Protein AF-A0A621ZRD6-F1 (afdb_monomer_lite)

Foldseek 3Di:
DWDWDDDPPDIDTDDDPDDDDDFDWDQDPVRDIDGDPPDPPDDPPDDDDDDDDDDPCCPPVDQDPVNVVVVVVVVVVVVVVVVVVVVVD

Radius of gyration: 36.07 Å; chains: 1; bounding box: 88×28×84 Å

Structure (mmCIF, N/CA/C/O backbone):
data_AF-A0A621ZRD6-F1
#
_entry.id   AF-A0A621ZRD6-F1
#
loop_
_atom_site.group_PDB
_atom_site.id
_atom_site.type_symbol
_atom_site.label_atom_id
_atom_site.label_alt_id
_atom_site.label_comp_id
_atom_site.label_asym_id
_atom_site.label_entity_id
_atom_site.label_seq_id
_atom_site.pdbx_PDB_ins_code
_atom_site.Cartn_x
_atom_site.Cartn_y
_atom_site.Cartn_z
_atom_site.occupancy
_atom_site.B_iso_or_equiv
_atom_sit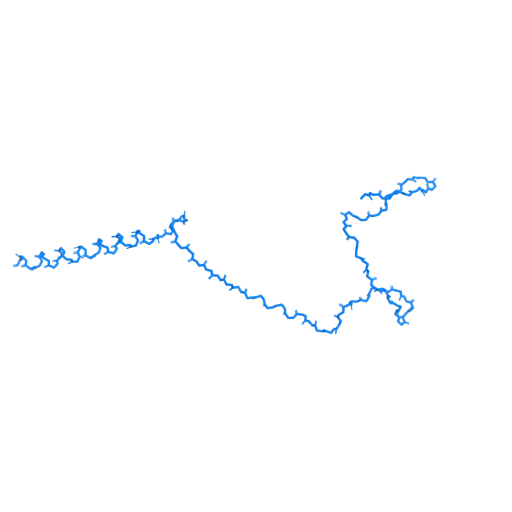e.auth_seq_id
_atom_site.auth_comp_id
_atom_site.auth_asym_id
_atom_site.au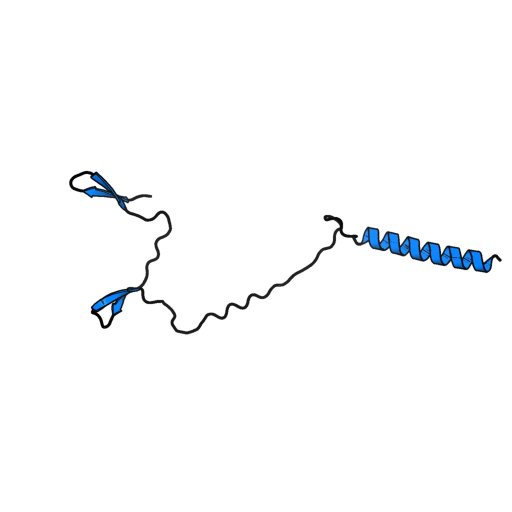th_atom_id
_atom_site.pdbx_PDB_model_num
ATOM 1 N N . ARG A 1 1 ? 27.082 0.042 -5.577 1.00 65.38 1 ARG A N 1
ATOM 2 C CA . ARG A 1 1 ? 28.515 0.431 -5.521 1.00 65.38 1 ARG A CA 1
ATOM 3 C C . ARG A 1 1 ? 28.756 1.341 -6.727 1.00 65.38 1 ARG A C 1
ATOM 5 O O . ARG A 1 1 ? 28.580 0.829 -7.821 1.00 65.38 1 ARG A O 1
ATOM 12 N N . PRO A 1 2 ? 29.007 2.651 -6.558 1.00 70.31 2 PRO A N 1
ATOM 13 C CA . PRO A 1 2 ? 29.071 3.598 -7.679 1.00 70.31 2 PRO A CA 1
ATOM 14 C C . PRO A 1 2 ? 30.276 3.326 -8.591 1.00 70.31 2 PRO A C 1
ATOM 16 O O . PRO A 1 2 ? 31.354 2.987 -8.094 1.00 70.31 2 PRO A O 1
ATOM 19 N N . THR A 1 3 ? 30.093 3.477 -9.905 1.00 81.44 3 THR A N 1
ATOM 20 C CA . THR A 1 3 ? 31.150 3.292 -10.912 1.00 81.44 3 THR A CA 1
ATOM 21 C C . THR A 1 3 ? 31.674 4.657 -11.334 1.00 81.44 3 THR A C 1
ATOM 23 O O . THR A 1 3 ? 30.911 5.476 -11.823 1.00 81.44 3 THR A O 1
ATOM 26 N N . PHE A 1 4 ? 32.962 4.939 -11.160 1.00 81.81 4 PHE A N 1
ATOM 27 C CA . PHE A 1 4 ? 33.534 6.235 -11.542 1.00 81.81 4 PHE A CA 1
ATOM 28 C C . PHE A 1 4 ? 34.162 6.173 -12.937 1.00 81.81 4 PHE A C 1
ATOM 30 O O . PHE A 1 4 ? 34.785 5.171 -13.286 1.00 81.81 4 PHE A O 1
ATOM 37 N N . PHE A 1 5 ? 34.056 7.252 -13.713 1.00 83.25 5 PHE A N 1
ATOM 38 C CA . PHE A 1 5 ? 34.776 7.412 -14.980 1.00 83.25 5 PHE A CA 1
ATOM 39 C C . PHE A 1 5 ? 35.453 8.784 -15.060 1.00 83.25 5 PHE A C 1
ATOM 41 O O . PHE A 1 5 ? 34.938 9.777 -14.548 1.00 83.25 5 PHE A O 1
ATOM 48 N N . ALA A 1 6 ? 36.624 8.838 -15.693 1.00 83.56 6 ALA A N 1
ATOM 49 C CA . ALA A 1 6 ? 37.403 10.063 -15.852 1.00 83.56 6 ALA A CA 1
ATOM 50 C C . ALA A 1 6 ? 37.110 10.742 -17.199 1.00 83.56 6 ALA A C 1
ATOM 52 O O . ALA A 1 6 ? 36.909 10.072 -18.212 1.00 83.56 6 ALA A O 1
ATOM 53 N N . PHE A 1 7 ? 37.135 12.072 -17.224 1.00 83.06 7 PHE A N 1
ATOM 54 C CA . PHE A 1 7 ? 37.099 12.879 -18.444 1.00 83.06 7 PHE A CA 1
ATOM 55 C C . PHE A 1 7 ? 38.061 14.069 -18.323 1.00 83.06 7 PHE A C 1
ATOM 57 O O . PHE A 1 7 ? 38.620 14.326 -17.259 1.00 83.06 7 PHE A O 1
ATOM 64 N N . ALA A 1 8 ? 38.270 14.802 -19.424 1.00 82.62 8 ALA A N 1
ATOM 65 C CA . ALA A 1 8 ? 39.366 15.768 -19.595 1.00 82.62 8 ALA A CA 1
ATOM 66 C C . ALA A 1 8 ? 39.522 16.827 -18.479 1.00 82.62 8 ALA A C 1
ATOM 68 O O . ALA A 1 8 ? 40.598 17.406 -18.347 1.00 82.62 8 ALA A O 1
ATOM 69 N N . LYS A 1 9 ? 38.473 17.093 -17.687 1.00 78.69 9 LYS A N 1
ATOM 70 C CA . LYS A 1 9 ? 38.496 18.008 -16.534 1.00 78.69 9 LYS A CA 1
ATOM 71 C C . LYS A 1 9 ? 37.633 17.520 -15.359 1.00 78.69 9 LYS A C 1
ATOM 73 O O . LYS A 1 9 ? 36.916 18.319 -14.762 1.00 78.69 9 LYS A O 1
ATOM 78 N N . GLY A 1 10 ? 37.652 16.228 -15.030 1.00 79.62 10 GLY A N 1
ATOM 79 C CA . GLY A 1 10 ? 36.955 15.747 -13.832 1.00 79.62 10 GLY A CA 1
ATOM 80 C C . GLY A 1 10 ? 36.667 14.252 -13.803 1.00 79.62 10 GLY A C 1
ATOM 81 O O . GLY A 1 10 ? 37.059 13.501 -14.696 1.00 79.62 10 GLY A O 1
ATOM 82 N N . ALA A 1 11 ? 35.966 13.832 -12.752 1.00 86.12 11 ALA A N 1
ATOM 83 C CA . ALA A 1 11 ? 35.469 12.474 -12.582 1.00 86.12 11 ALA A CA 1
ATOM 84 C C . ALA A 1 11 ? 33.941 12.502 -12.463 1.00 86.12 11 ALA A C 1
ATOM 86 O O . ALA A 1 11 ? 33.386 13.305 -11.713 1.00 86.12 11 ALA A O 1
ATOM 87 N N . GLY A 1 12 ? 33.271 11.646 -13.230 1.00 78.81 12 GLY A N 1
ATOM 88 C CA . GLY A 1 12 ? 31.830 11.433 -13.183 1.00 78.81 12 GLY A CA 1
ATOM 89 C C . GLY A 1 12 ? 31.501 10.148 -12.433 1.00 78.81 12 GLY A C 1
ATOM 90 O O . GLY A 1 12 ? 32.300 9.210 -12.405 1.00 78.81 12 GLY A O 1
ATOM 91 N N . VAL A 1 13 ? 30.317 10.104 -11.830 1.00 80.69 13 VAL A N 1
ATOM 92 C CA . VAL A 1 13 ? 29.734 8.879 -11.274 1.00 80.69 13 VAL A CA 1
ATOM 93 C C . VAL A 1 13 ? 28.733 8.337 -12.287 1.00 80.69 13 VAL A C 1
ATOM 95 O O . VAL A 1 13 ? 27.886 9.077 -12.777 1.00 80.69 13 VAL A O 1
ATOM 98 N N . MET A 1 14 ? 28.846 7.055 -12.605 1.00 74.69 14 MET A N 1
ATOM 99 C CA . MET A 1 14 ? 27.926 6.286 -13.429 1.00 74.69 14 MET A CA 1
ATOM 100 C C . MET A 1 14 ? 27.166 5.301 -12.536 1.00 74.69 14 MET A C 1
ATOM 102 O O . MET A 1 14 ? 27.757 4.628 -11.680 1.00 74.69 14 MET A O 1
ATOM 106 N N . GLY A 1 15 ? 25.852 5.263 -12.739 1.00 73.56 15 GLY A N 1
ATOM 107 C CA . GLY A 1 15 ? 24.898 4.456 -11.985 1.00 73.56 15 GLY A CA 1
ATOM 108 C C . GLY A 1 15 ? 23.847 5.322 -11.295 1.00 73.56 15 GLY A C 1
ATOM 109 O O . GLY A 1 15 ? 24.173 6.289 -10.602 1.00 73.56 15 GLY A O 1
ATOM 110 N N . GLU A 1 16 ? 22.583 4.969 -11.495 1.00 69.06 16 GLU A N 1
ATOM 111 C CA . GLU A 1 16 ? 21.446 5.565 -10.791 1.00 69.06 16 GLU A CA 1
ATOM 112 C C . GLU A 1 16 ? 21.353 4.970 -9.375 1.00 69.06 16 GLU A C 1
ATOM 114 O O . GLU A 1 16 ? 21.878 3.892 -9.097 1.00 69.06 16 GLU A O 1
ATOM 119 N N . ALA A 1 17 ? 20.714 5.668 -8.434 1.00 64.50 17 ALA A N 1
ATOM 120 C CA . ALA A 1 17 ? 20.721 5.305 -7.011 1.00 64.50 17 ALA A CA 1
ATOM 121 C C . ALA A 1 17 ? 19.865 4.060 -6.642 1.00 64.50 17 ALA A C 1
ATOM 123 O O . ALA A 1 17 ? 19.414 3.954 -5.501 1.00 64.50 17 ALA A O 1
ATOM 124 N N . GLY A 1 18 ? 19.626 3.117 -7.564 1.00 72.38 18 GLY A N 1
ATOM 125 C CA . GLY A 1 18 ? 18.743 1.963 -7.354 1.00 72.38 18 GLY A CA 1
ATOM 126 C C . GLY A 1 18 ? 18.904 0.829 -8.382 1.00 72.38 18 GLY A C 1
ATOM 127 O O . GLY A 1 18 ? 19.780 0.898 -9.241 1.00 72.38 18 GLY A O 1
ATOM 128 N N . PRO A 1 19 ? 18.095 -0.245 -8.278 1.00 73.44 19 PRO A N 1
ATOM 129 C CA . PRO A 1 19 ? 18.119 -1.364 -9.221 1.00 73.44 19 PRO A CA 1
ATOM 130 C C . PRO A 1 19 ? 17.794 -0.925 -10.657 1.00 73.44 19 PRO A C 1
ATOM 132 O O . PRO A 1 19 ? 16.736 -0.356 -10.911 1.00 73.44 19 PRO A O 1
ATOM 135 N N . GLU A 1 20 ? 18.690 -1.221 -11.596 1.00 74.06 20 GLU A N 1
ATOM 136 C CA . GLU A 1 20 ? 18.519 -0.924 -13.021 1.00 74.06 20 GLU A CA 1
ATOM 137 C C . GLU A 1 20 ? 17.736 -2.055 -13.708 1.00 74.06 20 GLU A C 1
ATOM 139 O O . GLU A 1 20 ? 18.068 -3.236 -13.569 1.00 74.06 20 GLU A O 1
ATOM 144 N N . ALA A 1 21 ? 16.688 -1.714 -14.461 1.00 74.94 21 ALA A N 1
ATOM 145 C CA . ALA A 1 21 ? 15.935 -2.690 -15.245 1.00 74.94 21 ALA A CA 1
ATOM 146 C C . ALA A 1 21 ? 16.581 -2.903 -16.627 1.00 74.94 21 ALA A C 1
ATOM 148 O O . ALA A 1 21 ? 16.836 -1.944 -17.353 1.00 74.94 21 ALA A O 1
ATOM 149 N N . ILE A 1 22 ? 16.777 -4.163 -17.034 1.00 82.19 22 ILE A N 1
ATOM 150 C CA . ILE A 1 22 ? 17.141 -4.512 -18.416 1.00 82.19 22 ILE A CA 1
ATOM 151 C C . ILE A 1 22 ? 15.850 -4.593 -19.235 1.00 82.19 22 ILE A C 1
ATOM 153 O O . ILE A 1 22 ? 15.068 -5.530 -19.082 1.00 82.19 22 ILE A O 1
ATOM 157 N N . LEU A 1 23 ? 15.621 -3.605 -20.100 1.00 84.19 23 LEU A N 1
ATOM 158 C CA . LEU A 1 23 ? 14.412 -3.507 -20.919 1.00 84.19 23 LEU A CA 1
ATOM 159 C C . LEU A 1 23 ? 14.715 -3.840 -22.392 1.00 84.19 23 LEU A C 1
ATOM 161 O O . LEU A 1 23 ? 15.723 -3.367 -22.925 1.00 84.19 23 LEU A O 1
ATOM 165 N N . PRO A 1 24 ? 13.862 -4.620 -23.086 1.00 83.88 24 PRO A N 1
ATOM 166 C CA . PRO A 1 24 ? 14.063 -4.919 -24.499 1.00 83.88 24 PRO A CA 1
ATOM 167 C C . PRO A 1 24 ? 13.848 -3.666 -25.362 1.00 83.88 24 PRO A C 1
ATOM 169 O O . PRO A 1 24 ? 12.787 -3.034 -25.326 1.00 83.88 24 PRO A O 1
ATOM 172 N N . LEU A 1 25 ? 14.851 -3.328 -26.177 1.00 87.62 25 LEU A N 1
ATOM 173 C CA . LEU A 1 25 ? 14.768 -2.254 -27.167 1.00 87.62 25 LEU A CA 1
ATOM 174 C C . LEU A 1 25 ? 14.389 -2.806 -28.541 1.00 87.62 25 LEU A C 1
ATOM 176 O O . LEU A 1 25 ? 14.883 -3.851 -28.968 1.00 87.62 25 LEU A O 1
ATOM 180 N N . ARG A 1 26 ? 13.563 -2.061 -29.277 1.00 88.19 26 ARG A N 1
ATOM 181 C CA . ARG A 1 26 ? 13.250 -2.338 -30.685 1.00 88.19 26 ARG A CA 1
ATOM 182 C C . ARG A 1 26 ? 13.396 -1.075 -31.519 1.00 88.19 26 ARG A C 1
ATOM 184 O O . ARG A 1 26 ? 13.145 0.031 -31.045 1.00 88.19 26 ARG A O 1
ATOM 191 N N . ARG A 1 27 ? 13.793 -1.250 -32.780 1.00 92.25 27 ARG A N 1
ATOM 192 C CA . ARG A 1 27 ? 13.820 -0.172 -33.770 1.00 92.25 27 ARG A CA 1
ATOM 193 C C . ARG A 1 27 ? 12.411 0.105 -34.299 1.00 92.25 27 ARG A C 1
ATOM 195 O O . ARG A 1 27 ? 11.742 -0.822 -34.757 1.00 92.25 27 ARG A O 1
ATOM 202 N N . GLY A 1 28 ? 11.980 1.361 -34.224 1.00 88.56 28 GLY A N 1
ATOM 203 C CA . GLY A 1 28 ? 10.729 1.854 -34.795 1.00 88.56 28 GLY A CA 1
ATOM 204 C C . GLY A 1 28 ? 10.814 2.087 -36.306 1.00 88.56 28 GLY A C 1
ATOM 205 O O . GLY A 1 28 ? 11.890 2.034 -36.904 1.00 88.56 28 GLY A O 1
ATOM 206 N N . ALA A 1 29 ? 9.665 2.366 -36.928 1.00 90.12 29 ALA A N 1
ATOM 207 C CA . ALA A 1 29 ? 9.577 2.701 -38.355 1.00 90.12 29 ALA A CA 1
ATOM 208 C C . ALA A 1 29 ? 10.290 4.022 -38.706 1.00 90.12 29 ALA A C 1
ATOM 210 O O . ALA A 1 29 ? 10.697 4.225 -39.844 1.00 90.12 29 ALA A O 1
ATOM 211 N N . ASP A 1 30 ? 10.489 4.891 -37.715 1.00 91.69 30 ASP A N 1
ATOM 212 C CA . ASP A 1 30 ? 11.278 6.122 -37.795 1.00 91.69 30 ASP A CA 1
ATOM 213 C C . ASP A 1 30 ? 12.794 5.883 -37.624 1.00 91.69 30 ASP A C 1
ATOM 215 O O . ASP A 1 30 ? 13.580 6.829 -37.574 1.00 91.69 30 ASP A O 1
ATOM 219 N N . GLY A 1 31 ? 13.219 4.621 -37.504 1.00 93.19 31 GLY A N 1
ATOM 220 C CA . GLY A 1 31 ? 14.617 4.226 -37.368 1.00 93.19 31 GLY A CA 1
ATOM 221 C C . GLY A 1 31 ? 15.197 4.393 -35.963 1.00 93.19 31 GLY A C 1
ATOM 222 O O . GLY A 1 31 ? 16.351 4.006 -35.751 1.00 93.19 31 GLY A O 1
ATOM 223 N N . LYS A 1 32 ? 14.438 4.904 -34.988 1.00 93.38 32 LYS A N 1
ATOM 224 C CA . LYS A 1 32 ? 14.920 5.124 -33.615 1.00 93.38 32 LYS A CA 1
ATOM 225 C C . LYS A 1 32 ? 14.751 3.877 -32.753 1.00 93.38 32 LYS A C 1
ATOM 227 O O . LYS A 1 32 ? 13.884 3.047 -33.007 1.00 93.38 32 LYS A O 1
ATOM 232 N N . LEU A 1 33 ? 15.604 3.725 -31.742 1.00 90.75 33 LEU A N 1
ATOM 233 C CA . LEU A 1 33 ? 15.462 2.677 -30.729 1.00 90.75 33 LEU A CA 1
ATOM 234 C C . LEU A 1 33 ? 14.568 3.185 -29.596 1.00 90.75 33 LEU A C 1
ATOM 236 O O . LEU A 1 33 ? 14.786 4.285 -29.093 1.00 90.75 33 LEU A O 1
ATOM 240 N N . GLY A 1 34 ? 13.597 2.375 -29.184 1.00 88.62 34 GLY A N 1
ATOM 241 C CA . GLY A 1 34 ? 12.742 2.645 -28.030 1.00 88.62 34 GLY A CA 1
ATOM 242 C C . GLY A 1 34 ? 12.488 1.381 -27.216 1.00 88.62 34 GLY A C 1
ATOM 243 O O . GLY A 1 34 ? 12.640 0.266 -27.723 1.00 88.62 34 GLY A O 1
ATOM 244 N N . VAL A 1 35 ? 12.113 1.558 -25.949 1.00 85.44 35 VAL A N 1
ATOM 245 C CA . VAL A 1 35 ? 11.666 0.463 -25.081 1.00 85.44 35 VAL A CA 1
ATOM 246 C C . VAL A 1 35 ? 10.323 -0.042 -25.587 1.00 85.44 35 VAL A C 1
ATOM 248 O O . VAL A 1 35 ? 9.385 0.737 -25.760 1.00 85.44 35 VAL A O 1
ATOM 251 N N . VAL A 1 36 ? 10.218 -1.349 -25.812 1.00 73.38 36 VAL A N 1
ATOM 252 C CA . VAL A 1 36 ? 8.924 -1.975 -26.090 1.00 73.38 36 VAL A CA 1
ATOM 253 C C . VAL A 1 36 ? 8.278 -2.317 -24.759 1.00 73.38 36 VAL A C 1
ATOM 255 O O . VAL A 1 36 ? 8.868 -3.033 -23.953 1.00 73.38 36 VAL A O 1
ATOM 258 N N . ALA A 1 37 ? 7.056 -1.836 -24.533 1.00 71.75 37 ALA A N 1
ATOM 259 C CA . ALA A 1 37 ? 6.246 -2.326 -23.429 1.00 71.75 37 ALA A CA 1
ATOM 260 C C . ALA A 1 37 ? 6.007 -3.829 -23.637 1.00 71.75 37 ALA A C 1
ATOM 262 O O . ALA A 1 37 ? 5.326 -4.241 -24.580 1.00 71.75 37 ALA A O 1
ATOM 263 N N . ALA A 1 38 ? 6.605 -4.659 -22.784 1.00 64.25 38 ALA A N 1
ATOM 264 C CA . ALA A 1 38 ? 6.286 -6.074 -22.728 1.00 64.25 38 ALA A CA 1
ATOM 265 C C . ALA A 1 38 ? 4.847 -6.200 -22.207 1.00 64.25 38 ALA A C 1
ATOM 267 O O . ALA A 1 38 ? 4.600 -6.043 -21.017 1.00 64.25 38 ALA A O 1
ATOM 268 N N . GLY A 1 39 ? 3.900 -6.416 -23.121 1.00 62.66 39 GLY A N 1
ATOM 269 C CA . GLY A 1 39 ? 2.489 -6.609 -22.792 1.00 62.66 39 GLY A CA 1
ATOM 270 C C . GLY A 1 39 ? 1.568 -5.531 -23.355 1.00 62.66 39 GLY A C 1
ATOM 271 O O . GLY A 1 39 ? 0.971 -4.771 -22.608 1.00 62.66 39 GLY A O 1
ATOM 272 N N . SER A 1 40 ? 1.366 -5.509 -24.676 1.00 57.69 40 SER A N 1
ATOM 273 C CA . SER A 1 40 ? 0.139 -4.931 -25.255 1.00 57.69 40 SER A CA 1
ATOM 274 C C . SER A 1 40 ? -0.989 -5.971 -25.371 1.00 57.69 40 SER A C 1
ATOM 276 O O . SER A 1 40 ? -1.920 -5.794 -26.150 1.00 57.69 40 SER A O 1
ATOM 278 N N . GLY A 1 41 ? -0.889 -7.088 -24.646 1.00 57.53 41 GLY A N 1
ATOM 279 C CA . GLY A 1 41 ? -1.863 -8.176 -24.645 1.00 57.53 41 GLY A CA 1
ATOM 280 C C . GLY A 1 41 ? -2.516 -8.324 -23.279 1.00 57.53 41 GLY A C 1
ATOM 281 O O . GLY A 1 41 ? -2.154 -9.219 -22.527 1.00 57.53 41 GLY A O 1
ATOM 282 N N . GLY A 1 42 ? -3.469 -7.443 -22.980 1.00 57.78 42 GLY A N 1
ATOM 283 C CA . GLY A 1 42 ? -4.340 -7.550 -21.813 1.00 57.78 42 GLY A CA 1
ATOM 284 C C . GLY A 1 42 ? -3.980 -6.573 -20.703 1.00 57.78 42 GLY A C 1
ATOM 285 O O . GLY A 1 42 ? -2.952 -6.707 -20.045 1.00 57.78 42 GLY A O 1
ATOM 286 N N . MET A 1 43 ? -4.874 -5.615 -20.452 1.00 57.84 43 MET A N 1
ATOM 287 C CA . MET A 1 43 ? -4.959 -4.987 -19.137 1.00 57.84 43 MET A CA 1
ATOM 288 C C . MET A 1 43 ? -5.071 -6.119 -18.114 1.00 57.84 43 MET A C 1
ATOM 290 O O . MET A 1 43 ? -6.063 -6.848 -18.114 1.00 57.84 43 MET A O 1
ATOM 294 N N . ALA A 1 44 ? -4.051 -6.295 -17.274 1.00 66.44 44 ALA A N 1
ATOM 295 C CA . ALA A 1 44 ? -4.183 -7.132 -16.095 1.00 66.44 44 ALA A CA 1
ATOM 296 C C . ALA A 1 44 ? -5.293 -6.504 -15.247 1.00 66.44 44 ALA A C 1
ATOM 298 O O . ALA A 1 44 ? -5.113 -5.435 -14.665 1.00 66.44 44 ALA A O 1
ATOM 299 N N . MET A 1 45 ? -6.473 -7.123 -15.265 1.00 71.50 45 MET A N 1
ATOM 300 C CA . MET A 1 45 ? -7.605 -6.703 -14.452 1.00 71.50 45 MET A CA 1
ATOM 301 C C . MET A 1 45 ? -7.205 -6.921 -12.995 1.00 71.50 45 MET A C 1
ATOM 303 O O . MET A 1 45 ? -7.206 -8.043 -12.494 1.00 71.50 45 MET A O 1
ATOM 307 N N . PHE A 1 46 ? -6.786 -5.847 -12.335 1.00 79.25 46 PHE A N 1
ATOM 308 C CA . PHE A 1 46 ? -6.480 -5.854 -10.916 1.00 79.25 46 PHE A CA 1
ATOM 309 C C . PHE A 1 46 ? -7.797 -5.761 -10.142 1.00 79.25 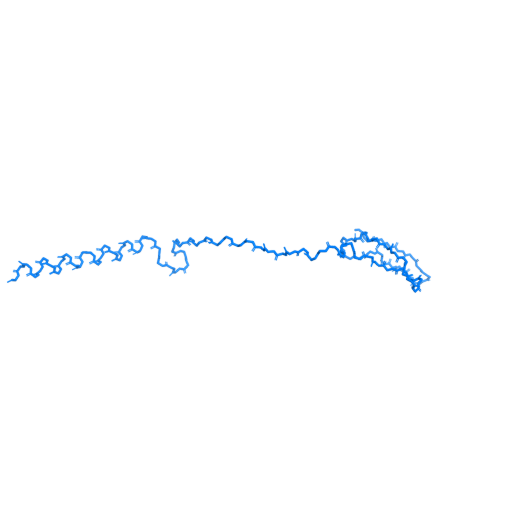46 PHE A C 1
ATOM 311 O O . PHE A 1 46 ? -8.386 -4.688 -10.031 1.00 79.25 46 PHE A O 1
ATOM 318 N N . ALA A 1 47 ? -8.274 -6.905 -9.651 1.00 82.81 47 ALA A N 1
ATOM 319 C CA . ALA A 1 47 ? -9.461 -7.022 -8.810 1.00 82.81 47 ALA A CA 1
ATOM 320 C C . ALA A 1 47 ? -9.051 -7.591 -7.439 1.00 82.81 47 ALA A C 1
ATOM 322 O O . ALA A 1 47 ? -9.096 -8.806 -7.251 1.00 82.81 47 ALA A O 1
ATOM 323 N N . PRO A 1 48 ? -8.571 -6.754 -6.501 1.00 83.62 48 PRO A N 1
ATOM 324 C CA . PRO A 1 48 ? -8.226 -7.217 -5.162 1.00 83.62 48 PRO A CA 1
ATOM 325 C C . PRO A 1 48 ? -9.489 -7.654 -4.407 1.00 83.62 48 PRO A C 1
ATOM 327 O O . PRO A 1 48 ? -10.476 -6.921 -4.355 1.00 83.62 48 PRO A O 1
ATOM 330 N N . GLU A 1 49 ? -9.448 -8.842 -3.805 1.00 87.56 49 GLU A N 1
ATOM 331 C CA . GLU A 1 49 ? -10.448 -9.291 -2.837 1.00 87.56 49 GLU A CA 1
ATOM 332 C C . GLU A 1 49 ? -10.031 -8.807 -1.442 1.00 87.56 49 GLU A C 1
ATOM 334 O O . GLU A 1 49 ? -8.918 -9.080 -0.991 1.00 87.56 49 GLU A O 1
ATOM 339 N N . TYR A 1 50 ? -10.902 -8.050 -0.770 1.00 90.12 50 TYR A N 1
ATOM 340 C CA . TYR A 1 50 ? -10.652 -7.553 0.583 1.00 90.12 50 TYR A CA 1
ATOM 341 C C . TYR 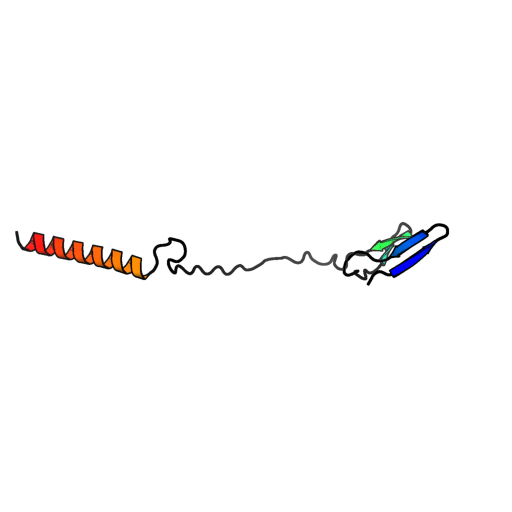A 1 50 ? -11.500 -8.331 1.589 1.00 90.12 50 TYR A C 1
ATOM 343 O O . TYR A 1 50 ? -12.718 -8.157 1.649 1.00 90.12 50 TYR A O 1
ATOM 351 N N . ASN A 1 51 ? -10.858 -9.152 2.419 1.00 91.12 51 ASN A N 1
ATOM 352 C CA . ASN A 1 51 ? -11.509 -9.831 3.538 1.00 91.12 51 ASN A CA 1
ATOM 353 C C . ASN A 1 51 ? -11.319 -8.988 4.809 1.00 91.12 51 ASN A C 1
ATOM 355 O O . ASN A 1 51 ? -10.233 -8.953 5.383 1.00 91.12 51 ASN A O 1
ATOM 359 N N . ILE A 1 52 ? -12.364 -8.267 5.224 1.00 90.69 52 ILE A N 1
ATOM 360 C CA . ILE A 1 52 ? -12.337 -7.428 6.430 1.00 90.69 52 ILE A CA 1
ATOM 361 C C . ILE A 1 52 ? -12.972 -8.204 7.583 1.00 90.69 52 ILE A C 1
ATOM 363 O O . ILE A 1 52 ? -14.161 -8.514 7.543 1.00 90.69 52 ILE A O 1
ATOM 367 N N . GLU A 1 53 ? -12.189 -8.469 8.625 1.00 89.19 53 GLU A N 1
ATOM 368 C CA . GLU A 1 53 ? -12.662 -9.058 9.877 1.00 89.19 53 GLU A CA 1
ATOM 369 C C . GLU A 1 53 ? -12.599 -8.007 10.995 1.00 89.19 53 GLU A C 1
ATOM 371 O O . GLU A 1 53 ? -11.558 -7.388 11.217 1.00 89.19 53 GLU A O 1
ATOM 376 N N . ILE A 1 54 ? -13.719 -7.771 11.686 1.00 84.81 54 ILE A N 1
ATOM 377 C CA . ILE A 1 54 ? -13.805 -6.780 12.768 1.00 84.81 54 ILE A CA 1
ATOM 378 C C . ILE A 1 54 ? -13.814 -7.511 14.107 1.00 84.81 54 ILE A C 1
ATOM 380 O O . ILE A 1 54 ? -14.786 -8.181 14.453 1.00 84.81 54 ILE A O 1
ATOM 384 N N . HIS A 1 55 ? -12.742 -7.337 14.877 1.00 85.94 55 HIS A N 1
ATOM 385 C CA . HIS A 1 55 ? -12.628 -7.833 16.247 1.00 85.94 55 HIS A CA 1
ATOM 386 C C . HIS A 1 55 ? -12.904 -6.674 17.203 1.00 85.94 55 HIS A C 1
ATOM 388 O O . HIS A 1 55 ? -12.152 -5.705 17.237 1.00 85.94 55 HIS A O 1
ATOM 394 N N . ASN A 1 56 ? -14.004 -6.748 17.951 1.00 83.25 56 ASN A N 1
ATOM 395 C CA . ASN A 1 56 ? -14.330 -5.763 18.981 1.00 83.25 56 ASN A CA 1
ATOM 396 C C . ASN A 1 56 ? -13.979 -6.339 20.359 1.00 83.25 56 ASN A C 1
ATOM 398 O O . ASN A 1 56 ? -14.765 -7.078 20.953 1.00 83.25 56 ASN A O 1
ATOM 402 N N . ASP A 1 57 ? -12.787 -6.004 20.845 1.00 85.38 57 ASP A N 1
ATOM 403 C CA . ASP A 1 57 ? -12.210 -6.438 22.123 1.00 85.38 57 ASP A CA 1
ATOM 404 C C . ASP A 1 57 ? -12.267 -5.351 23.217 1.00 85.38 57 ASP A C 1
ATOM 406 O O . ASP A 1 57 ? -11.673 -5.506 24.282 1.00 85.38 57 ASP A O 1
ATOM 410 N N . ALA A 1 58 ? -13.009 -4.265 22.974 1.00 82.69 58 ALA A N 1
ATOM 411 C CA . ALA A 1 58 ? -13.073 -3.052 23.797 1.00 82.69 58 ALA A CA 1
ATOM 412 C C . ALA A 1 58 ? -11.789 -2.208 23.894 1.00 82.69 58 ALA A C 1
ATOM 414 O O . ALA A 1 58 ? -11.784 -1.218 24.631 1.00 82.69 58 ALA A O 1
ATOM 415 N N . GLY A 1 59 ? -10.716 -2.530 23.162 1.00 80.69 59 GLY A N 1
ATOM 416 C CA . GLY A 1 59 ? -9.434 -1.825 23.292 1.00 80.69 59 GLY A CA 1
ATOM 417 C C . GLY A 1 59 ? -9.472 -0.352 22.865 1.00 80.69 59 GLY A C 1
ATOM 418 O O . GLY A 1 59 ? -8.743 0.470 23.415 1.00 80.69 59 GLY A O 1
ATOM 419 N N . ASN A 1 60 ? -10.362 0.007 21.933 1.00 80.62 60 ASN A N 1
ATOM 420 C CA . ASN A 1 60 ? -10.437 1.345 21.329 1.00 80.62 60 ASN A CA 1
ATOM 421 C C . ASN A 1 60 ? -11.735 2.099 21.671 1.00 80.62 60 ASN A C 1
ATOM 423 O O . ASN A 1 60 ? -12.301 2.800 20.833 1.00 80.62 60 ASN A O 1
ATOM 427 N N . GLY A 1 61 ? -12.246 1.935 22.896 1.00 79.25 61 GLY A N 1
ATOM 428 C CA . GLY A 1 61 ? -13.453 2.633 23.364 1.00 79.25 61 GLY A CA 1
ATOM 429 C C . GLY A 1 61 ? -14.768 2.076 22.808 1.00 79.25 61 GLY A C 1
ATOM 430 O O . GLY A 1 61 ? -15.833 2.645 23.044 1.00 79.25 61 GLY A O 1
ATOM 431 N N . GLN A 1 62 ? -14.715 0.954 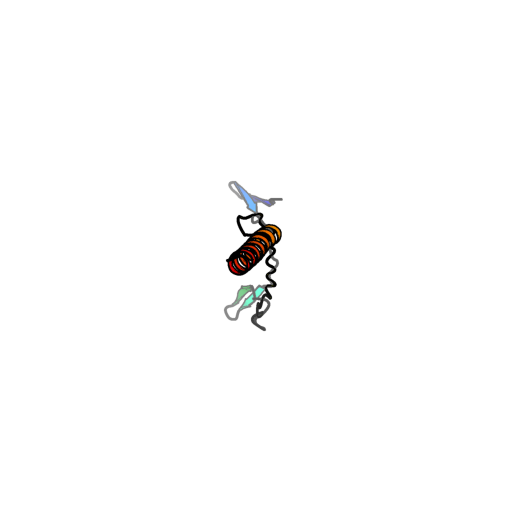22.088 1.00 85.06 62 GLN A N 1
ATOM 432 C CA . GLN A 1 62 ? -15.902 0.195 21.716 1.00 85.06 62 GLN A CA 1
ATOM 433 C C . GLN A 1 62 ? -16.431 -0.589 22.923 1.00 85.06 62 GLN A C 1
ATOM 435 O O . GLN A 1 62 ? -15.679 -1.016 23.797 1.00 85.06 62 GLN A O 1
ATOM 440 N N . ILE A 1 63 ? -17.745 -0.807 22.972 1.00 84.44 63 ILE A N 1
ATOM 441 C CA . ILE A 1 63 ? -18.347 -1.682 23.981 1.00 84.44 63 ILE A CA 1
ATOM 442 C C . ILE A 1 63 ? -17.998 -3.123 23.603 1.00 84.44 63 ILE A C 1
ATOM 444 O O . ILE A 1 63 ? -18.519 -3.6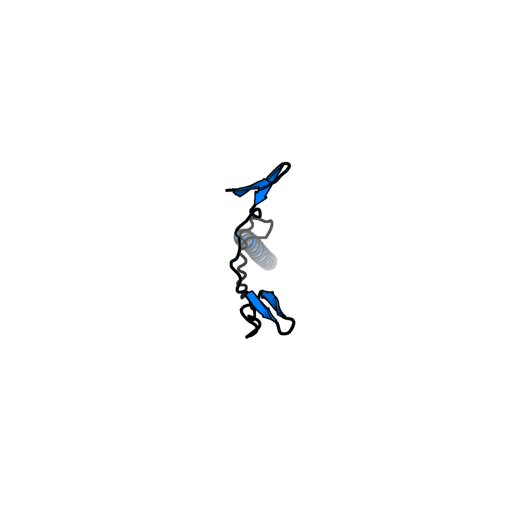47 22.616 1.00 84.44 63 ILE A O 1
ATOM 448 N N . GLY A 1 64 ? -17.110 -3.746 24.377 1.00 87.88 64 GLY A N 1
ATOM 449 C CA . GLY A 1 64 ? -16.761 -5.152 24.193 1.00 87.88 64 GLY A CA 1
ATOM 450 C C . GLY A 1 64 ? -17.819 -6.125 24.718 1.00 87.88 64 GLY A C 1
ATOM 451 O O . GLY A 1 64 ? -18.782 -5.727 25.387 1.00 87.88 64 GLY A O 1
ATOM 452 N N . PRO A 1 65 ? -17.623 -7.431 24.471 1.00 85.94 65 PRO A N 1
ATOM 453 C CA . PRO A 1 65 ? -18.608 -8.469 24.768 1.00 85.94 65 PRO A CA 1
ATOM 454 C C . PRO A 1 65 ? -19.011 -8.539 26.246 1.00 85.94 65 PRO A C 1
ATOM 456 O O . PRO A 1 65 ? -20.182 -8.742 26.562 1.00 85.94 65 PRO A O 1
ATOM 459 N N . GLN A 1 66 ? -18.067 -8.335 27.167 1.00 87.00 66 GLN A N 1
ATOM 460 C CA . GLN A 1 66 ? -18.310 -8.405 28.612 1.00 87.00 66 GLN A CA 1
ATOM 461 C C . GLN A 1 66 ? -19.158 -7.222 29.091 1.00 87.00 66 GLN A C 1
ATOM 463 O O . GLN A 1 66 ? -20.086 -7.397 29.880 1.00 87.00 66 GLN A O 1
ATOM 468 N N . ALA A 1 67 ? -18.879 -6.021 28.577 1.00 88.31 67 ALA A N 1
ATOM 469 C CA . ALA A 1 67 ? -19.659 -4.827 28.887 1.00 88.31 67 ALA A CA 1
ATOM 470 C C . ALA A 1 67 ? -21.092 -4.947 28.347 1.00 88.31 67 ALA A C 1
ATOM 472 O O . ALA A 1 67 ? -22.048 -4.618 29.050 1.00 88.31 67 ALA A O 1
ATOM 473 N N . LEU A 1 68 ? -21.260 -5.504 27.145 1.00 90.81 68 LEU A N 1
ATOM 474 C CA . LEU A 1 68 ? -22.580 -5.779 26.580 1.00 90.81 68 LEU A CA 1
ATOM 475 C C . LEU A 1 68 ? -23.373 -6.784 27.432 1.00 90.81 68 LEU A C 1
ATOM 477 O O . LEU A 1 68 ? -24.554 -6.563 27.704 1.00 90.81 68 LEU A O 1
ATOM 481 N N . GLN A 1 69 ? -22.727 -7.851 27.912 1.00 90.75 69 GLN A N 1
ATOM 482 C CA . GLN A 1 69 ? -23.355 -8.800 28.839 1.00 90.75 69 GLN A CA 1
ATOM 483 C C . GLN A 1 69 ? -23.758 -8.138 30.160 1.00 90.75 69 GLN A C 1
ATOM 485 O O . GLN A 1 69 ? -24.836 -8.422 30.680 1.00 90.75 69 GLN A O 1
ATOM 490 N N . ALA A 1 70 ? -22.931 -7.240 30.702 1.00 92.38 70 ALA A N 1
ATOM 491 C CA . ALA A 1 70 ? -23.258 -6.512 31.924 1.00 92.38 70 ALA A CA 1
ATOM 492 C C . ALA A 1 70 ? -24.506 -5.635 31.741 1.00 92.38 70 ALA A C 1
ATOM 494 O O . ALA A 1 70 ? -25.431 -5.721 32.549 1.00 92.38 70 ALA A O 1
ATOM 495 N N . VAL A 1 71 ? -24.575 -4.860 30.653 1.00 92.56 71 VAL A N 1
ATOM 496 C CA . VAL A 1 71 ? -25.755 -4.041 30.319 1.00 92.56 71 VAL A CA 1
ATOM 497 C C . VAL A 1 71 ? -26.996 -4.916 30.149 1.00 92.56 71 VAL A C 1
ATOM 499 O O . VAL A 1 71 ? -28.049 -4.609 30.710 1.00 92.56 71 VAL A O 1
ATOM 502 N N . TYR A 1 72 ? -26.869 -6.043 29.446 1.00 94.44 72 TYR A N 1
ATOM 503 C CA . TYR A 1 72 ? -27.962 -6.999 29.283 1.00 94.44 72 TYR A CA 1
ATOM 504 C C . TYR A 1 72 ? -28.459 -7.556 30.625 1.00 94.44 72 TYR A C 1
ATOM 506 O O . TYR A 1 72 ? -29.662 -7.580 30.885 1.00 94.44 72 TYR A O 1
ATOM 514 N N . ASN A 1 73 ? -27.545 -7.961 31.508 1.00 95.88 73 ASN A N 1
ATOM 515 C CA . ASN A 1 73 ? -27.890 -8.497 32.823 1.00 95.88 73 ASN A CA 1
ATOM 516 C C . ASN A 1 73 ? -28.553 -7.446 33.716 1.00 95.88 73 ASN A C 1
ATOM 518 O O . ASN A 1 73 ? -29.511 -7.768 34.418 1.00 95.88 73 ASN A O 1
ATOM 522 N N . ILE A 1 74 ? -28.082 -6.198 33.668 1.00 95.69 74 ILE A N 1
ATOM 523 C CA . ILE A 1 74 ? -28.707 -5.078 34.378 1.00 95.69 74 ILE A CA 1
ATOM 524 C C . ILE A 1 74 ? -30.134 -4.869 33.869 1.00 95.69 74 ILE A C 1
ATOM 526 O O . ILE A 1 74 ? -31.054 -4.812 34.681 1.00 95.69 74 ILE A O 1
ATOM 530 N N . GLY A 1 75 ? -30.339 -4.826 32.549 1.00 93.94 75 GLY A N 1
ATOM 531 C CA . GLY A 1 75 ? -31.673 -4.698 31.957 1.00 93.94 75 GLY A CA 1
ATOM 532 C C . GLY A 1 75 ? -32.599 -5.852 32.347 1.00 93.94 75 GLY A C 1
ATOM 533 O O . GLY A 1 75 ? -33.732 -5.624 32.769 1.00 93.94 75 GLY A O 1
ATOM 534 N N . LYS A 1 76 ? -32.100 -7.093 32.291 1.00 95.94 76 LYS A N 1
ATOM 535 C CA . LYS A 1 76 ? -32.850 -8.283 32.714 1.00 95.94 76 LYS A CA 1
ATOM 536 C C . LYS A 1 76 ? -33.241 -8.207 34.190 1.00 95.94 76 LYS A C 1
ATOM 538 O O . LYS A 1 76 ? -34.383 -8.504 34.528 1.00 95.94 76 LYS A O 1
ATOM 543 N N . LYS A 1 77 ? -32.312 -7.809 35.061 1.00 94.19 77 LYS A N 1
ATOM 544 C CA . LYS A 1 77 ? -32.578 -7.653 36.492 1.00 94.19 77 LYS A CA 1
ATOM 545 C C . LYS A 1 77 ? -33.605 -6.551 36.745 1.00 94.19 77 LYS A C 1
ATOM 547 O O . LYS A 1 77 ? -34.579 -6.808 37.434 1.00 94.19 77 LYS A O 1
ATOM 552 N N . ALA A 1 78 ? -33.437 -5.379 36.135 1.00 93.56 78 ALA A N 1
ATOM 553 C CA . ALA A 1 78 ? -34.371 -4.266 36.281 1.00 93.56 78 ALA A CA 1
ATOM 554 C C . ALA A 1 78 ? -35.794 -4.645 35.840 1.00 93.56 78 ALA A C 1
ATOM 556 O O . ALA A 1 78 ? -36.760 -4.304 36.516 1.00 93.56 78 ALA A O 1
ATOM 557 N N . ALA A 1 79 ? -35.926 -5.400 34.745 1.00 92.94 79 ALA A N 1
ATOM 558 C CA . ALA A 1 79 ? -37.216 -5.920 34.306 1.00 92.94 79 ALA A CA 1
ATOM 559 C C . ALA A 1 79 ? -37.824 -6.889 35.333 1.00 92.94 79 ALA A C 1
ATOM 561 O O . ALA A 1 79 ? -38.998 -6.767 35.666 1.00 92.94 79 ALA A O 1
ATOM 562 N N . ILE A 1 80 ? -37.038 -7.837 35.852 1.00 93.56 80 ILE A N 1
ATOM 563 C CA . ILE A 1 80 ? -37.502 -8.781 36.881 1.00 93.56 80 ILE A CA 1
ATOM 564 C C . ILE A 1 80 ? -37.933 -8.035 38.147 1.00 93.56 80 ILE A C 1
ATOM 566 O O . ILE A 1 80 ? -39.013 -8.308 38.665 1.00 93.56 80 ILE A O 1
ATOM 570 N N . ASP A 1 81 ? -37.121 -7.091 38.618 1.00 91.62 81 ASP A N 1
ATOM 571 C CA . ASP A 1 81 ? -37.397 -6.304 39.819 1.00 91.62 81 ASP A CA 1
ATOM 572 C C . ASP A 1 81 ? -38.697 -5.498 39.648 1.00 91.62 81 ASP A C 1
ATOM 574 O O . ASP A 1 81 ? -39.542 -5.502 40.541 1.00 91.62 81 ASP A O 1
ATOM 578 N N . PHE A 1 82 ? -38.918 -4.899 38.472 1.00 92.50 82 PHE A N 1
ATOM 579 C CA . PHE A 1 82 ? -40.159 -4.191 38.141 1.00 92.50 82 PHE A CA 1
ATOM 580 C C . PHE A 1 82 ? -41.391 -5.103 38.201 1.00 92.50 82 PHE A C 1
ATOM 582 O O . PHE A 1 82 ? -42.381 -4.765 38.849 1.00 92.50 82 PHE A O 1
ATOM 589 N N . TRP A 1 83 ? -41.328 -6.283 37.577 1.00 90.25 83 TRP A N 1
ATOM 590 C CA . TRP A 1 83 ? -42.431 -7.249 37.612 1.00 90.25 83 TRP A CA 1
ATOM 591 C C . TRP A 1 83 ? -42.696 -7.778 39.024 1.00 90.25 83 TRP A C 1
ATOM 593 O O . TRP A 1 83 ? -43.851 -7.921 39.422 1.00 90.25 83 TRP A O 1
ATOM 603 N N . GLN A 1 84 ? -41.647 -8.047 39.803 1.00 88.50 84 GLN A N 1
ATOM 604 C CA . GLN A 1 84 ? -41.786 -8.485 41.194 1.00 88.50 84 GLN A CA 1
ATOM 605 C C . GLN A 1 84 ? -42.403 -7.404 42.080 1.00 88.50 84 GLN A C 1
ATOM 607 O O . GLN A 1 84 ? -43.180 -7.728 42.976 1.00 88.50 84 GLN A O 1
ATOM 612 N N . GLN A 1 85 ? -42.079 -6.137 41.827 1.00 87.88 85 GLN A N 1
ATOM 613 C CA . GLN A 1 85 ? -42.655 -5.003 42.538 1.00 87.88 85 GLN A CA 1
ATOM 614 C C . GLN A 1 85 ? -44.133 -4.814 42.175 1.00 87.88 85 GLN A C 1
ATOM 616 O O . GLN A 1 85 ? -44.955 -4.721 43.077 1.00 87.88 85 GLN A O 1
ATOM 621 N N . GLN A 1 86 ? -44.492 -4.906 40.889 1.00 79.94 86 GLN A N 1
ATOM 622 C CA . GLN A 1 86 ? -45.896 -4.900 40.447 1.00 79.94 86 GLN A CA 1
ATOM 623 C C . GLN A 1 86 ? -46.716 -6.087 40.964 1.00 79.94 86 GLN A C 1
ATOM 625 O O . GLN A 1 86 ? -47.925 -5.979 41.083 1.00 79.94 86 GLN A O 1
ATOM 630 N N . SER A 1 87 ? -46.081 -7.228 41.239 1.00 75.38 87 SER A N 1
ATOM 631 C CA . SER A 1 87 ? -46.762 -8.408 41.793 1.00 75.38 87 SER A CA 1
ATOM 632 C C . SER A 1 87 ? -46.947 -8.334 43.315 1.00 75.38 87 SER A C 1
ATOM 634 O O . SER A 1 87 ? -47.566 -9.228 43.893 1.00 75.38 87 SER A O 1
ATOM 636 N N . ARG A 1 88 ? -46.320 -7.351 43.977 1.00 66.44 88 ARG A N 1
ATOM 637 C CA . ARG A 1 88 ? -46.362 -7.153 45.434 1.00 66.44 88 ARG A CA 1
ATOM 638 C C . ARG A 1 88 ? -47.358 -6.079 45.877 1.00 66.44 88 ARG A C 1
ATOM 640 O O . ARG A 1 88 ? -47.678 -6.070 47.064 1.00 66.44 88 ARG A O 1
ATOM 647 N N . ASP A 1 89 ? -47.825 -5.247 44.951 1.00 57.78 89 ASP A N 1
ATOM 648 C CA . ASP A 1 89 ? -48.927 -4.293 45.130 1.00 57.78 89 ASP A CA 1
ATOM 649 C C . ASP A 1 89 ? -50.255 -4.906 44.649 1.00 57.78 89 ASP A C 1
ATOM 651 O O . ASP A 1 89 ? -51.304 -4.600 45.263 1.00 57.78 89 ASP A O 1
#

Secondary structure (DSSP, 8-state):
-PEEEEETTEEEEES-SSPPP---EEE-TTS-EEE--S--S----------------STTS---HHHHHHHHHHHHHHHHHHHHHHTT-

Organism: Salmonella enterica (NCBI:txid28901)

pLDDT: mean 82.2, std 10.16, range [57.53, 95.94]

Sequence (89 aa):
RPTFFAFAKGAGVMGEAGPEAILPLRRGADGKLGVVAAGSGGMAMFAPEYNIEIHNDAGNGQIGPQALQAVYNIGKKAAIDFWQQQSRD